Protein AF-A0A658NL42-F1 (afdb_monomer_lite)

Foldseek 3Di:
DDLDAPPPPVQLVVVVVVVVPWAPPDPVIDKDKDKDFPCLPPPDDPPHNSNVSVVVCVVVVQFPDKAWDQAPPDPPDRTTMIITMD

Secondary structure (DSSP, 8-state):
------TT-HHHHHHHHHHTT---SSTT----EEEEETHHHH-S-TTSHHHHHHHHHHHTT---EEEEPPTT-STT----EEEEE-

Sequence (86 aa):
YSLVTRSSDGQMLFLANMLSKMKRGTKLGSRIAEVHNGSSLFTGDAGQGESNIRRWIIENDWLEAIVALPLNMFYNTGIATYIWVL

Radius of gyration: 13.6 Å; chains: 1; bounding box: 36×22×35 Å

pLDDT: mean 93.07, std 4.35, range [72.38, 98.38]

Structure (mmCIF, N/CA/C/O backbone):
data_AF-A0A658NL42-F1
#
_entry.id   AF-A0A658NL42-F1
#
loop_
_atom_site.group_PDB
_atom_site.id
_atom_site.type_symbol
_atom_site.label_atom_id
_atom_site.label_alt_id
_atom_site.label_comp_id
_atom_site.label_asym_id
_atom_site.label_entity_id
_atom_site.label_seq_id
_atom_site.pdbx_PDB_ins_code
_atom_site.Cartn_x
_atom_site.Cartn_y
_atom_site.Cartn_z
_atom_site.occupancy
_atom_site.B_iso_or_equiv
_atom_site.auth_seq_id
_atom_site.auth_comp_id
_atom_site.auth_asym_id
_atom_site.auth_atom_id
_atom_site.pdbx_PDB_model_num
ATOM 1 N N . TYR A 1 1 ? 4.570 -6.323 17.208 1.00 72.38 1 TYR A N 1
ATOM 2 C CA . TYR A 1 1 ? 5.752 -6.221 16.321 1.00 72.38 1 TYR A CA 1
ATOM 3 C C . TYR A 1 1 ? 6.015 -4.742 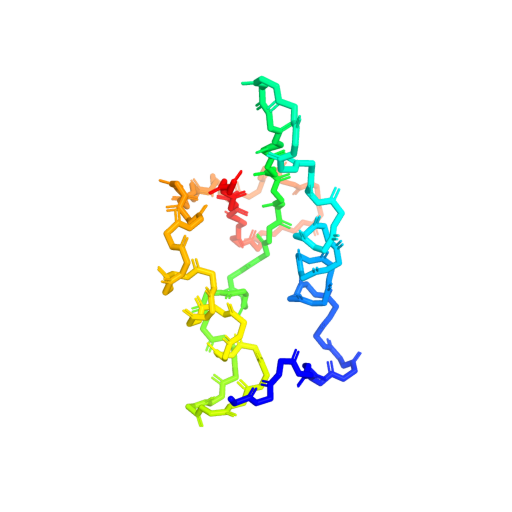16.011 1.00 72.38 1 TYR A C 1
ATOM 5 O O . TYR A 1 1 ? 5.134 -3.936 16.290 1.00 72.38 1 TYR A O 1
ATOM 13 N N . SER A 1 2 ? 7.208 -4.356 15.533 1.00 82.88 2 SER A N 1
ATOM 14 C CA . SER A 1 2 ? 7.540 -2.937 15.273 1.00 82.88 2 SER A CA 1
ATOM 15 C C . SER A 1 2 ? 6.901 -2.445 13.973 1.00 82.88 2 SER A C 1
ATOM 17 O O . SER A 1 2 ? 7.051 -3.098 12.945 1.00 82.88 2 SER A O 1
ATOM 19 N N . LEU A 1 3 ? 6.230 -1.292 14.009 1.00 84.06 3 LEU A N 1
ATOM 20 C CA . LEU A 1 3 ? 5.671 -0.616 12.827 1.00 84.06 3 LEU A CA 1
ATOM 21 C C . LEU A 1 3 ? 6.619 0.452 12.251 1.00 84.06 3 LEU A C 1
ATOM 23 O O . LEU A 1 3 ? 6.225 1.231 11.392 1.00 84.06 3 LEU A O 1
ATOM 27 N N . VAL A 1 4 ? 7.857 0.532 12.743 1.00 88.00 4 VAL A N 1
ATOM 28 C CA . VAL A 1 4 ? 8.831 1.534 12.295 1.00 88.00 4 VAL A CA 1
ATOM 29 C C . VAL A 1 4 ? 9.524 1.039 11.030 1.00 88.00 4 VAL A C 1
ATOM 31 O O . VAL A 1 4 ? 10.235 0.034 11.072 1.00 88.00 4 VAL A O 1
ATOM 34 N N . THR A 1 5 ? 9.318 1.739 9.916 1.00 86.62 5 THR A N 1
ATOM 35 C CA . THR A 1 5 ? 9.991 1.472 8.639 1.00 86.62 5 THR A CA 1
ATOM 36 C C . THR A 1 5 ? 11.420 2.002 8.650 1.00 86.62 5 THR A C 1
ATOM 38 O O . THR A 1 5 ? 11.810 2.804 9.505 1.00 86.62 5 THR A O 1
ATOM 41 N N . ARG A 1 6 ? 12.223 1.581 7.670 1.00 86.56 6 ARG A N 1
ATOM 42 C CA . ARG A 1 6 ? 13.491 2.262 7.391 1.00 86.56 6 ARG A CA 1
ATOM 43 C C . ARG A 1 6 ? 13.211 3.711 6.999 1.00 86.56 6 ARG A C 1
ATOM 45 O O . ARG A 1 6 ? 12.239 3.991 6.304 1.00 86.56 6 ARG A O 1
ATOM 52 N N . SER A 1 7 ? 14.110 4.622 7.365 1.00 84.25 7 SER A N 1
ATOM 53 C CA . SER A 1 7 ? 14.010 6.041 6.986 1.00 84.25 7 SER A CA 1
ATOM 54 C C . SER A 1 7 ? 13.971 6.267 5.469 1.00 84.25 7 SER A C 1
ATOM 56 O O . SER A 1 7 ? 13.504 7.308 5.017 1.00 84.25 7 SER A O 1
ATOM 58 N N . SER A 1 8 ? 14.436 5.292 4.683 1.00 85.00 8 SER A N 1
ATOM 59 C CA . SER A 1 8 ? 14.386 5.291 3.222 1.00 85.00 8 SER A CA 1
ATOM 60 C C . SER A 1 8 ? 13.054 4.813 2.627 1.00 85.00 8 SER A C 1
ATOM 62 O O . SER A 1 8 ? 12.864 4.966 1.424 1.00 85.00 8 SER A O 1
ATOM 64 N N . ASP A 1 9 ? 12.141 4.228 3.413 1.00 84.81 9 ASP A N 1
ATOM 65 C CA . ASP A 1 9 ? 10.812 3.817 2.939 1.00 84.81 9 ASP A CA 1
ATOM 66 C C . ASP A 1 9 ? 9.754 4.851 3.341 1.00 84.81 9 ASP A C 1
ATOM 68 O O . ASP A 1 9 ? 9.069 4.740 4.364 1.00 84.81 9 ASP A O 1
ATOM 72 N N . GLY A 1 10 ? 9.644 5.886 2.507 1.00 87.94 10 GLY A N 1
ATOM 73 C CA . GLY A 1 10 ? 8.621 6.914 2.658 1.00 87.94 10 GLY A CA 1
ATOM 74 C C . GLY A 1 10 ? 7.209 6.417 2.336 1.00 87.94 10 GLY A C 1
ATOM 75 O O . GLY A 1 10 ? 6.256 6.925 2.914 1.00 87.94 10 GLY A O 1
ATOM 76 N N . GLN A 1 11 ? 7.049 5.419 1.459 1.00 91.19 11 GLN A N 1
ATOM 77 C CA . GLN A 1 11 ? 5.728 4.968 1.002 1.00 91.19 11 GLN A CA 1
ATOM 78 C C . GLN A 1 11 ? 4.925 4.328 2.132 1.00 91.19 11 GLN A C 1
ATOM 80 O O . GLN A 1 11 ? 3.786 4.712 2.379 1.00 91.19 11 GLN A O 1
ATOM 85 N N . MET A 1 12 ? 5.522 3.379 2.853 1.00 91.56 12 MET A N 1
ATOM 86 C CA . MET A 1 12 ? 4.842 2.732 3.978 1.00 91.56 12 MET A CA 1
ATOM 87 C C . MET A 1 12 ? 4.656 3.690 5.160 1.00 91.56 12 MET A C 1
ATOM 89 O O . MET A 1 12 ? 3.656 3.604 5.875 1.00 91.56 12 MET A O 1
ATOM 93 N N . LEU A 1 13 ? 5.571 4.650 5.333 1.00 91.69 13 LEU A N 1
ATOM 94 C CA . LEU A 1 13 ? 5.442 5.698 6.343 1.00 91.69 13 LEU A CA 1
ATOM 95 C C . LEU A 1 13 ? 4.240 6.619 6.072 1.00 91.69 13 LEU A C 1
ATOM 97 O O . LEU A 1 13 ? 3.481 6.915 6.998 1.00 91.69 13 LEU A O 1
ATOM 101 N N . PHE A 1 14 ? 4.052 7.074 4.828 1.00 93.69 14 PHE A N 1
ATOM 102 C CA . PHE A 1 14 ? 2.920 7.934 4.472 1.00 93.69 14 PHE A CA 1
ATOM 103 C C . PHE A 1 14 ? 1.581 7.211 4.633 1.00 93.69 14 PHE A C 1
ATOM 105 O O . PHE A 1 14 ? 0.682 7.784 5.258 1.00 93.69 14 PHE A O 1
ATOM 112 N N . LEU A 1 15 ? 1.498 5.941 4.228 1.00 94.75 15 LEU A N 1
ATOM 113 C CA . LEU A 1 15 ? 0.313 5.109 4.432 1.00 94.75 15 LEU A CA 1
ATOM 114 C C . LEU A 1 15 ? -0.042 4.955 5.918 1.00 94.75 15 LEU A C 1
ATOM 116 O O . LEU A 1 15 ? -1.177 5.210 6.328 1.00 94.75 15 LEU A O 1
ATOM 120 N N . ALA A 1 16 ? 0.939 4.623 6.765 1.00 92.44 16 ALA A N 1
ATOM 121 C CA . ALA A 1 16 ? 0.735 4.531 8.213 1.00 92.44 16 ALA A CA 1
ATOM 122 C C . ALA A 1 16 ? 0.286 5.873 8.825 1.00 92.44 16 ALA A C 1
ATOM 124 O O . ALA A 1 16 ? -0.593 5.917 9.692 1.00 92.44 16 ALA A O 1
ATOM 125 N N . ASN A 1 17 ? 0.840 6.987 8.343 1.00 93.69 17 ASN A N 1
ATOM 126 C CA . ASN A 1 17 ? 0.424 8.326 8.745 1.00 93.69 17 ASN A CA 1
ATOM 127 C C . ASN A 1 17 ? -1.026 8.642 8.326 1.00 93.69 17 ASN A C 1
ATOM 129 O O . ASN A 1 17 ? -1.754 9.233 9.128 1.00 93.69 17 ASN A O 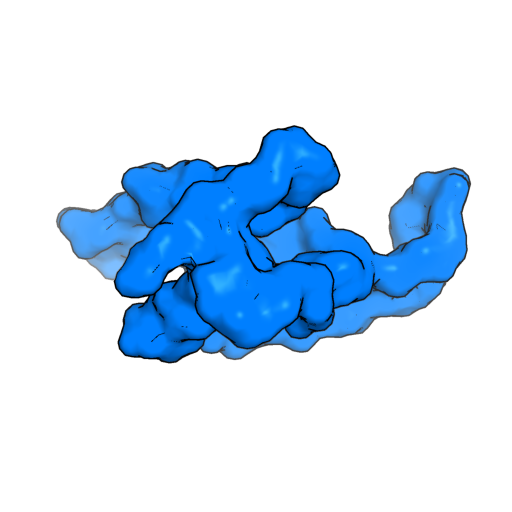1
ATOM 133 N N . MET A 1 18 ? -1.479 8.240 7.134 1.00 95.50 18 MET A N 1
ATOM 134 C CA . MET A 1 18 ? -2.886 8.388 6.730 1.00 95.50 18 MET A CA 1
ATOM 135 C C . MET A 1 18 ? -3.813 7.536 7.608 1.00 95.50 18 MET A C 1
ATOM 137 O O . MET A 1 18 ? -4.804 8.055 8.128 1.00 95.50 18 MET A O 1
ATOM 141 N N . LEU A 1 19 ? -3.447 6.276 7.869 1.00 94.19 19 LEU A N 1
ATOM 142 C CA . LEU A 1 19 ? -4.185 5.366 8.755 1.00 94.19 19 LEU A CA 1
ATOM 143 C C . LEU A 1 19 ? -4.357 5.936 10.171 1.00 94.19 19 LEU A C 1
ATOM 145 O O . LEU A 1 19 ? -5.451 5.882 10.736 1.00 94.19 19 LEU A O 1
ATOM 149 N N . SER A 1 20 ? -3.309 6.557 10.727 1.00 92.94 20 SER A N 1
ATOM 150 C CA . SER A 1 20 ? -3.362 7.194 12.056 1.00 92.94 20 SER A CA 1
ATOM 151 C C . SER A 1 20 ? -4.374 8.344 12.163 1.00 92.94 20 SER A C 1
ATOM 153 O O . SER A 1 20 ? -4.777 8.713 13.265 1.00 92.94 20 SER A O 1
ATOM 155 N N . LYS A 1 21 ? -4.801 8.905 11.024 1.00 94.62 21 LYS A N 1
ATOM 156 C CA . LYS A 1 21 ? -5.724 10.045 10.931 1.00 94.62 21 LYS A CA 1
ATOM 157 C C . LYS A 1 21 ? -7.135 9.641 10.506 1.00 94.62 21 LYS A C 1
ATOM 159 O O . LYS A 1 21 ? -7.994 10.515 10.365 1.00 94.62 21 LYS A O 1
ATOM 164 N N . MET A 1 22 ? -7.400 8.347 10.311 1.00 94.69 22 MET A N 1
ATOM 165 C CA . MET A 1 22 ? -8.739 7.877 9.968 1.00 94.69 22 MET A CA 1
ATOM 166 C C . MET A 1 22 ? -9.743 8.227 11.067 1.00 94.69 22 MET A C 1
ATOM 168 O O . MET A 1 22 ? -9.550 7.948 12.252 1.00 94.69 22 MET A O 1
ATOM 172 N N . LYS A 1 23 ? -10.874 8.793 10.655 1.00 94.62 23 LYS A N 1
ATOM 173 C CA . LYS A 1 23 ? -12.019 9.033 11.529 1.00 94.62 23 LYS A CA 1
ATOM 174 C C . LYS A 1 23 ? -12.743 7.709 11.746 1.00 94.62 23 LYS A C 1
ATOM 176 O O . LYS A 1 23 ? -13.230 7.116 10.792 1.00 94.62 23 LYS A O 1
ATOM 181 N N . ARG A 1 24 ? -12.837 7.265 13.001 1.00 86.62 24 ARG A N 1
ATOM 182 C CA . ARG A 1 24 ? -13.567 6.039 13.388 1.00 86.62 24 ARG A CA 1
ATOM 183 C C . ARG A 1 24 ? -14.905 6.314 14.081 1.00 86.62 24 ARG A C 1
ATOM 185 O O . ARG A 1 24 ? -15.766 5.451 14.108 1.00 86.62 24 ARG A O 1
ATOM 192 N N . GLY A 1 25 ? -15.084 7.519 14.627 1.00 89.00 25 GLY A N 1
ATOM 193 C CA . GLY A 1 25 ? -16.279 7.909 15.389 1.00 89.00 25 GLY A CA 1
ATOM 194 C C . GLY A 1 25 ? -17.382 8.586 14.570 1.00 89.00 25 GLY A C 1
ATOM 195 O O . GLY A 1 25 ? -18.326 9.115 15.146 1.00 89.00 25 GLY A O 1
ATOM 196 N N . THR A 1 26 ? -17.257 8.640 13.243 1.00 92.56 26 THR A N 1
ATOM 197 C CA . THR A 1 26 ? -18.260 9.255 12.362 1.00 92.56 26 THR A CA 1
ATOM 198 C C . THR A 1 26 ? -19.046 8.177 11.627 1.00 92.56 26 THR A C 1
ATOM 200 O O . THR A 1 26 ? -18.502 7.128 11.299 1.00 92.56 26 THR A O 1
ATOM 203 N N . LYS A 1 27 ? -20.313 8.460 11.293 1.00 91.69 27 LYS A N 1
ATOM 204 C CA . LYS A 1 27 ? -21.182 7.530 10.547 1.00 91.69 27 LYS A CA 1
ATOM 205 C C . LYS A 1 27 ? -20.553 7.017 9.240 1.00 91.69 27 LYS A C 1
ATOM 207 O O . LYS A 1 27 ? -20.818 5.891 8.850 1.00 91.69 27 LYS A O 1
ATOM 212 N N . LEU A 1 28 ? -19.759 7.851 8.566 1.00 90.19 28 LEU A N 1
ATOM 213 C CA . LEU A 1 28 ? -19.116 7.521 7.288 1.00 90.19 28 LEU A CA 1
ATOM 214 C C . LEU A 1 28 ? -17.671 7.014 7.430 1.00 90.19 28 LEU A C 1
ATOM 216 O O . LEU A 1 28 ? -17.122 6.485 6.472 1.00 90.19 28 LEU A O 1
ATOM 220 N N . GLY A 1 29 ? -17.039 7.183 8.592 1.00 92.62 29 GLY A N 1
ATOM 221 C CA . GLY A 1 29 ? -15.647 6.795 8.805 1.00 92.62 29 GLY A CA 1
ATOM 222 C C . GLY A 1 29 ? -14.637 7.537 7.915 1.00 92.62 29 GLY A C 1
ATOM 223 O O . GLY A 1 29 ? -14.744 8.745 7.676 1.00 92.62 29 GLY A O 1
ATOM 224 N N . SER A 1 30 ? -13.609 6.821 7.458 1.00 95.25 30 SER A N 1
ATOM 225 C CA . SER A 1 30 ? -12.625 7.279 6.470 1.00 95.25 30 SER A CA 1
ATOM 226 C C . SER A 1 30 ? -12.320 6.169 5.472 1.00 95.25 30 SER A C 1
ATOM 228 O O . SER A 1 30 ? -12.520 4.992 5.777 1.00 95.25 30 SER A O 1
ATOM 230 N N . ARG A 1 31 ? -11.854 6.581 4.294 1.00 94.88 31 ARG A N 1
ATOM 231 C CA . ARG A 1 31 ? -11.305 5.730 3.241 1.00 94.88 31 ARG A CA 1
ATOM 232 C C . ARG A 1 31 ? -10.052 6.380 2.688 1.00 94.88 31 ARG A C 1
ATOM 234 O O . ARG A 1 31 ? -9.991 7.611 2.608 1.00 94.88 31 ARG A O 1
ATOM 241 N N . ILE A 1 32 ? -9.067 5.572 2.350 1.00 97.19 32 ILE A N 1
ATOM 242 C CA . ILE A 1 32 ? -7.777 5.994 1.825 1.00 97.19 32 ILE A CA 1
ATOM 243 C C . ILE A 1 32 ? -7.618 5.375 0.442 1.00 97.19 32 ILE A C 1
ATOM 245 O O . ILE A 1 32 ? -7.852 4.189 0.248 1.00 97.19 32 ILE A O 1
ATOM 249 N N . ALA A 1 33 ? -7.200 6.194 -0.517 1.00 97.62 33 ALA A N 1
ATOM 250 C CA . ALA A 1 33 ? -6.680 5.731 -1.791 1.00 97.62 33 ALA A CA 1
ATOM 251 C C . ALA A 1 33 ? -5.276 6.319 -1.947 1.00 97.62 33 ALA A C 1
ATOM 253 O O . ALA A 1 33 ? -5.132 7.541 -2.030 1.00 97.62 33 ALA A O 1
ATOM 254 N N . GLU A 1 34 ? -4.253 5.468 -1.952 1.00 97.25 34 GLU A N 1
ATOM 255 C CA . GLU A 1 34 ? -2.855 5.891 -2.079 1.00 97.25 34 GLU A CA 1
ATOM 256 C C . GLU A 1 34 ? -2.175 5.166 -3.240 1.00 97.25 34 GLU A C 1
ATOM 258 O O . GLU A 1 34 ? -2.350 3.962 -3.442 1.00 97.25 34 GLU A O 1
ATOM 263 N N . VAL A 1 35 ? -1.416 5.921 -4.036 1.00 96.44 35 VAL A N 1
ATOM 264 C CA . VAL A 1 35 ? -0.674 5.385 -5.177 1.00 96.44 35 VAL A CA 1
ATOM 265 C C . VAL A 1 35 ? 0.732 5.009 -4.733 1.00 96.44 35 VAL A C 1
ATOM 267 O O . VAL A 1 35 ? 1.501 5.854 -4.278 1.00 96.44 35 VAL A O 1
ATOM 270 N N . HIS A 1 36 ? 1.097 3.755 -4.959 1.00 96.00 36 HIS A N 1
ATOM 271 C CA . HIS A 1 36 ? 2.418 3.213 -4.681 1.00 96.00 36 HIS A CA 1
ATOM 272 C C . HIS A 1 36 ? 3.081 2.687 -5.954 1.00 96.00 36 HIS A C 1
ATOM 274 O O . HIS A 1 36 ? 2.416 2.357 -6.935 1.00 96.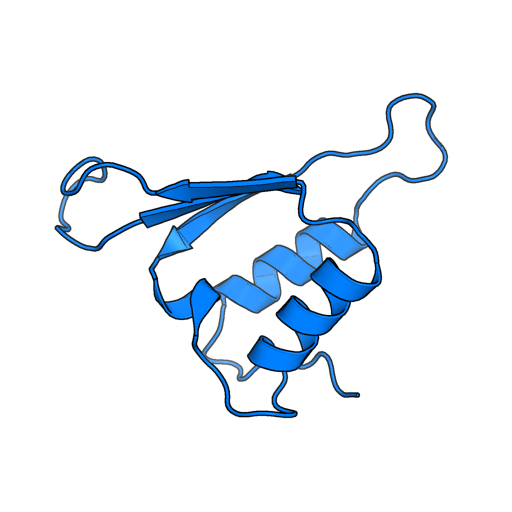00 36 HIS A O 1
ATOM 280 N N . ASN A 1 37 ? 4.407 2.544 -5.930 1.00 94.06 37 ASN A N 1
ATOM 281 C CA . ASN A 1 37 ? 5.075 1.636 -6.864 1.00 94.06 37 ASN A CA 1
ATOM 282 C C . ASN A 1 37 ? 5.052 0.196 -6.298 1.00 94.06 37 ASN A C 1
ATOM 284 O O . ASN A 1 37 ? 4.512 -0.062 -5.217 1.00 94.06 37 ASN A O 1
ATOM 288 N N . GLY A 1 38 ? 5.663 -0.748 -7.019 1.00 94.00 38 GLY A N 1
ATOM 289 C CA . GLY A 1 38 ? 5.696 -2.155 -6.607 1.00 94.00 38 GLY A CA 1
ATOM 290 C C . GLY A 1 38 ? 6.366 -2.437 -5.255 1.00 94.00 38 GLY A C 1
ATOM 291 O O . GLY A 1 38 ? 6.018 -3.434 -4.627 1.00 94.00 38 GLY A O 1
ATOM 292 N N . SER A 1 39 ? 7.272 -1.580 -4.764 1.00 93.62 39 SER A N 1
ATOM 293 C CA . SER A 1 39 ? 8.018 -1.829 -3.522 1.00 93.62 39 SER A CA 1
ATOM 294 C C . SER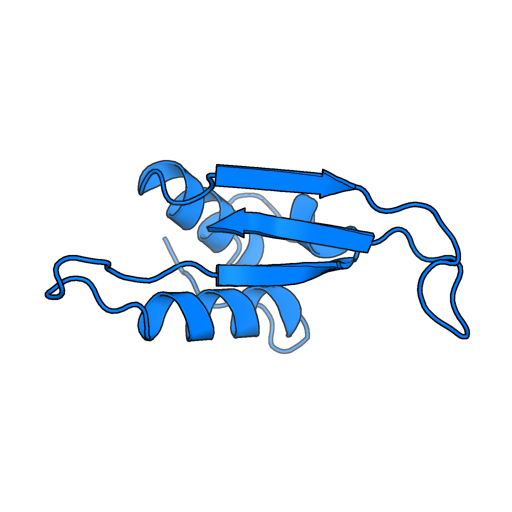 A 1 39 ? 7.093 -1.958 -2.312 1.00 93.62 39 SER A C 1
ATOM 296 O O . SER A 1 39 ? 7.380 -2.762 -1.425 1.00 93.62 39 SER A O 1
ATOM 298 N N . SER A 1 40 ? 5.960 -1.249 -2.314 1.00 94.19 40 SER A N 1
ATOM 299 C CA . SER A 1 40 ? 4.910 -1.360 -1.294 1.00 94.19 40 SER A CA 1
ATOM 300 C C . SER A 1 40 ? 4.432 -2.793 -1.057 1.00 94.19 40 SER A C 1
ATOM 302 O O . SER A 1 40 ? 4.122 -3.135 0.079 1.00 94.19 40 SER A O 1
ATOM 304 N N . LEU A 1 41 ? 4.418 -3.643 -2.090 1.00 95.44 41 LEU A N 1
ATOM 305 C CA . LEU A 1 41 ? 3.858 -4.995 -2.036 1.00 95.44 41 LEU A CA 1
ATOM 306 C C . LEU A 1 41 ? 4.817 -6.025 -1.420 1.00 95.44 41 LEU A C 1
ATOM 308 O O . LEU A 1 41 ? 4.359 -7.017 -0.861 1.00 95.44 41 LEU A O 1
ATOM 312 N N . PHE A 1 42 ? 6.134 -5.812 -1.520 1.00 93.44 42 PHE A N 1
ATOM 313 C CA . PHE A 1 42 ? 7.123 -6.854 -1.200 1.00 93.44 42 PHE A CA 1
ATOM 314 C C . PHE A 1 42 ? 8.335 -6.392 -0.380 1.00 93.44 42 PHE A C 1
ATOM 316 O O . PHE A 1 42 ? 9.097 -7.230 0.091 1.00 93.44 42 PHE A O 1
ATOM 323 N N . THR A 1 43 ? 8.557 -5.089 -0.199 1.00 92.94 43 THR A N 1
ATOM 324 C CA . THR A 1 43 ? 9.770 -4.588 0.475 1.00 92.94 43 THR A CA 1
ATOM 325 C C . THR A 1 43 ? 9.741 -4.859 1.969 1.00 92.94 43 THR A C 1
ATOM 327 O O . THR A 1 43 ? 8.728 -4.604 2.611 1.00 92.94 43 THR A O 1
ATOM 330 N N . GLY A 1 44 ? 10.870 -5.288 2.530 1.00 90.56 44 GLY A N 1
ATOM 331 C CA . GLY A 1 44 ? 11.049 -5.554 3.957 1.00 90.56 44 GLY A CA 1
ATOM 332 C C . GLY A 1 44 ? 10.880 -7.034 4.281 1.00 90.56 44 GLY A C 1
ATOM 333 O O . GLY A 1 44 ? 9.857 -7.638 3.954 1.00 90.56 44 GLY A O 1
ATOM 334 N N . ASP A 1 45 ? 11.890 -7.603 4.939 1.00 91.38 45 ASP A N 1
ATOM 335 C CA . ASP A 1 45 ? 11.889 -9.013 5.329 1.00 91.38 45 ASP A CA 1
ATOM 336 C C . ASP A 1 45 ? 10.831 -9.298 6.405 1.00 91.38 45 ASP A C 1
ATOM 338 O O . ASP A 1 45 ? 10.267 -8.393 7.033 1.00 91.38 45 ASP A O 1
ATOM 342 N N . ALA A 1 46 ? 10.566 -10.581 6.651 1.00 90.38 46 ALA A N 1
ATOM 343 C CA . ALA A 1 46 ? 9.667 -11.005 7.716 1.00 90.38 46 ALA A CA 1
ATOM 344 C C . ALA A 1 46 ? 10.065 -10.369 9.062 1.00 90.38 46 ALA A C 1
ATOM 346 O O . ALA A 1 46 ? 11.200 -10.488 9.519 1.00 90.38 46 ALA A O 1
ATOM 347 N N . GLY A 1 47 ? 9.113 -9.680 9.696 1.00 88.56 47 GLY A N 1
ATOM 348 C CA . GLY A 1 47 ? 9.326 -8.998 10.973 1.00 88.56 47 GLY A CA 1
ATOM 349 C C . GLY A 1 47 ? 9.911 -7.583 10.879 1.00 88.56 47 GLY A C 1
ATOM 350 O O . GLY A 1 47 ? 9.976 -6.918 11.915 1.00 88.56 47 GLY A O 1
ATOM 351 N N . GLN A 1 48 ? 10.272 -7.086 9.689 1.00 91.62 48 GLN A N 1
ATOM 352 C CA . GLN A 1 48 ? 10.651 -5.679 9.484 1.00 91.62 48 GLN A CA 1
ATOM 353 C C . GLN A 1 48 ? 9.427 -4.758 9.388 1.00 91.62 48 GLN A C 1
ATOM 355 O O . GLN A 1 48 ? 8.307 -5.218 9.169 1.00 91.62 48 GLN A O 1
ATOM 360 N N . GLY A 1 49 ? 9.643 -3.449 9.554 1.00 92.06 49 GLY A N 1
ATOM 361 C CA . GLY A 1 49 ? 8.584 -2.440 9.649 1.00 92.06 49 GLY A CA 1
ATOM 362 C C . GLY A 1 49 ? 7.609 -2.443 8.478 1.00 92.06 49 GLY A C 1
ATOM 363 O O . GLY A 1 49 ? 6.404 -2.485 8.691 1.00 92.06 49 GLY A O 1
ATOM 364 N N . GLU A 1 50 ? 8.115 -2.470 7.249 1.00 93.75 50 GLU A N 1
ATOM 365 C CA . GLU A 1 50 ? 7.322 -2.487 6.018 1.00 93.75 50 GLU A CA 1
ATOM 366 C C . GLU A 1 50 ? 6.408 -3.725 5.950 1.00 93.75 50 GLU A C 1
ATOM 368 O O . GLU A 1 50 ? 5.210 -3.624 5.687 1.00 93.75 50 GLU A O 1
ATOM 373 N N . SER A 1 51 ? 6.962 -4.902 6.257 1.00 94.62 51 SER A N 1
ATOM 374 C CA . SER A 1 51 ? 6.223 -6.171 6.305 1.00 94.62 51 SER A CA 1
ATOM 375 C C . SER A 1 51 ? 5.186 -6.185 7.427 1.00 94.62 51 SER A C 1
ATOM 377 O O . SER A 1 51 ? 4.043 -6.601 7.237 1.00 94.62 51 SER A O 1
ATOM 379 N N . ASN A 1 52 ? 5.555 -5.643 8.583 1.00 95.12 52 ASN A N 1
ATOM 380 C CA . ASN A 1 52 ? 4.685 -5.510 9.738 1.00 95.12 52 ASN A CA 1
ATOM 381 C C . ASN A 1 52 ? 3.540 -4.518 9.511 1.00 95.12 52 ASN A C 1
ATOM 383 O O . ASN A 1 52 ? 2.443 -4.774 9.990 1.00 95.12 52 ASN A O 1
ATOM 387 N N . ILE A 1 53 ? 3.752 -3.421 8.781 1.00 95.00 53 ILE A N 1
ATOM 388 C CA . ILE A 1 53 ? 2.676 -2.492 8.407 1.00 95.00 53 ILE A CA 1
ATOM 389 C C . ILE A 1 53 ? 1.666 -3.198 7.506 1.00 95.00 53 ILE A C 1
ATOM 391 O O . ILE A 1 53 ? 0.471 -3.129 7.779 1.00 95.00 53 ILE A O 1
ATOM 395 N N . ARG A 1 54 ? 2.120 -3.937 6.484 1.00 95.56 54 ARG A N 1
ATOM 396 C CA . ARG A 1 54 ? 1.210 -4.725 5.636 1.00 95.56 54 ARG A CA 1
ATOM 397 C C . ARG A 1 54 ? 0.427 -5.751 6.443 1.00 95.56 54 ARG A C 1
ATOM 399 O O . ARG A 1 54 ? -0.791 -5.835 6.318 1.00 95.56 54 ARG A O 1
ATOM 406 N N . ARG A 1 55 ? 1.124 -6.497 7.304 1.00 95.44 55 ARG A N 1
ATOM 407 C CA . ARG A 1 55 ? 0.507 -7.445 8.233 1.00 95.44 55 ARG A CA 1
ATOM 408 C C . ARG A 1 55 ? -0.541 -6.756 9.107 1.00 95.44 55 ARG A C 1
ATOM 410 O O . ARG A 1 55 ? -1.645 -7.265 9.217 1.00 95.44 55 ARG A O 1
ATOM 417 N N . TRP A 1 56 ? -0.216 -5.600 9.676 1.00 94.94 56 TRP A N 1
ATOM 418 C CA . TRP A 1 56 ? -1.110 -4.827 10.535 1.00 94.94 56 TRP A CA 1
ATOM 419 C C . TRP A 1 56 ? -2.368 -4.369 9.806 1.00 94.94 56 TRP A C 1
ATOM 421 O O . TRP A 1 56 ? -3.461 -4.528 10.339 1.00 94.94 56 TRP A O 1
ATOM 431 N N . ILE A 1 57 ? -2.232 -3.861 8.581 1.00 96.00 57 ILE A N 1
ATOM 432 C CA . ILE A 1 57 ? -3.366 -3.461 7.738 1.00 96.00 57 ILE A CA 1
ATOM 433 C C . ILE A 1 57 ? -4.306 -4.649 7.490 1.00 96.00 57 ILE A C 1
ATOM 435 O O . ILE A 1 57 ? -5.515 -4.518 7.667 1.00 96.00 57 ILE A O 1
ATOM 439 N N . ILE A 1 58 ? -3.752 -5.807 7.116 1.00 95.88 58 ILE A N 1
ATOM 440 C CA . ILE A 1 58 ? -4.530 -7.018 6.809 1.00 95.88 58 ILE A CA 1
ATOM 441 C C . ILE A 1 58 ? -5.171 -7.601 8.075 1.00 95.88 58 ILE A C 1
ATOM 443 O O . ILE A 1 58 ? -6.343 -7.954 8.058 1.00 95.88 58 ILE A O 1
ATOM 447 N N . GLU A 1 59 ? -4.440 -7.670 9.191 1.00 96.62 59 GLU A N 1
ATOM 448 C CA . GLU A 1 59 ? -4.964 -8.173 10.472 1.00 96.62 59 GLU A CA 1
ATOM 449 C C . GLU A 1 59 ? -6.109 -7.310 11.026 1.00 96.62 59 GLU A C 1
ATOM 451 O O . GLU A 1 59 ? -6.932 -7.814 11.786 1.00 96.62 59 GLU A O 1
ATOM 456 N N . ASN A 1 60 ? -6.174 -6.026 10.656 1.00 93.88 60 ASN A N 1
ATOM 457 C CA . ASN A 1 60 ? -7.277 -5.135 11.023 1.00 93.88 60 ASN A CA 1
ATOM 458 C C . ASN A 1 60 ? -8.407 -5.086 9.978 1.00 93.88 60 ASN A C 1
ATOM 460 O O . ASN A 1 60 ? -9.346 -4.314 10.169 1.00 93.88 60 ASN A O 1
ATOM 464 N N . ASP A 1 61 ? -8.326 -5.885 8.908 1.00 95.38 61 ASP A N 1
ATOM 465 C CA . ASP A 1 61 ? -9.314 -5.931 7.821 1.00 95.38 61 ASP A CA 1
ATOM 466 C C . ASP A 1 61 ? -9.571 -4.554 7.176 1.00 95.38 61 ASP A C 1
ATOM 468 O O . ASP A 1 61 ? -10.700 -4.177 6.873 1.00 95.38 61 ASP A O 1
ATOM 472 N N . TRP A 1 62 ? -8.512 -3.750 7.017 1.00 95.50 62 TRP A N 1
ATOM 473 C CA . TRP A 1 62 ? -8.617 -2.435 6.368 1.00 95.50 62 TRP A CA 1
ATOM 474 C C . TRP A 1 62 ? -8.312 -2.470 4.877 1.00 95.50 62 TRP A C 1
ATOM 476 O O . TRP A 1 62 ? -8.648 -1.524 4.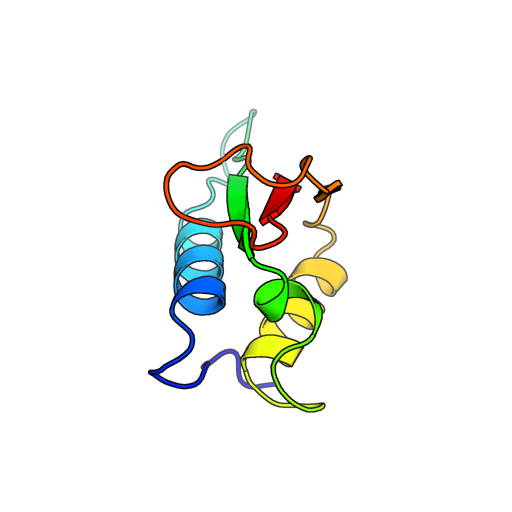190 1.00 95.50 62 TRP A O 1
ATOM 486 N N . LEU A 1 63 ? -7.664 -3.509 4.349 1.00 97.31 63 LEU A N 1
ATOM 487 C CA . LEU A 1 63 ? -7.347 -3.563 2.922 1.00 97.31 63 LEU A CA 1
ATOM 488 C C . LEU A 1 63 ? -8.586 -3.955 2.107 1.00 97.31 63 LEU A C 1
ATOM 490 O O . LEU A 1 63 ? -8.980 -5.117 2.118 1.00 97.31 63 LEU A O 1
ATOM 494 N N . GLU A 1 64 ? -9.146 -3.018 1.346 1.00 97.19 64 GLU A N 1
ATOM 495 C CA . GLU A 1 64 ? -10.305 -3.284 0.487 1.00 97.19 64 GLU A CA 1
ATOM 496 C C . GLU A 1 64 ? -9.889 -3.787 -0.901 1.00 97.19 64 GLU A C 1
ATOM 498 O O . GLU A 1 64 ? -10.471 -4.737 -1.427 1.00 97.19 64 GLU A O 1
ATOM 503 N N . ALA A 1 65 ? -8.885 -3.153 -1.517 1.00 98.06 65 ALA A N 1
ATOM 504 C CA . ALA A 1 65 ? -8.420 -3.525 -2.851 1.00 98.06 65 ALA A CA 1
ATOM 505 C C . ALA A 1 65 ? -6.985 -3.068 -3.139 1.00 98.06 65 ALA A C 1
ATOM 507 O O . ALA A 1 65 ? -6.505 -2.062 -2.615 1.00 98.06 65 ALA A O 1
ATOM 508 N N . ILE A 1 66 ? -6.333 -3.783 -4.060 1.00 98.00 66 ILE A N 1
ATOM 509 C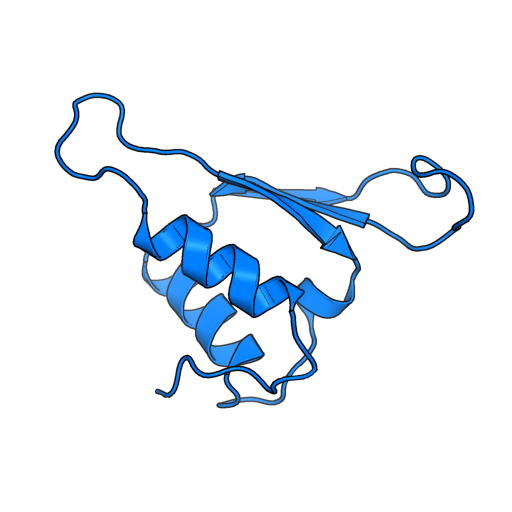 CA . ILE A 1 66 ? -5.095 -3.356 -4.718 1.00 98.00 66 ILE A CA 1
ATOM 510 C C . ILE A 1 66 ? -5.353 -3.350 -6.223 1.00 98.00 66 ILE A C 1
ATOM 512 O O . ILE A 1 66 ? -5.628 -4.395 -6.815 1.00 98.00 66 ILE A O 1
ATOM 516 N N . VAL A 1 67 ? -5.262 -2.178 -6.849 1.00 98.38 67 VAL A N 1
ATOM 517 C CA . VAL A 1 67 ? -5.515 -2.001 -8.287 1.00 98.38 67 VAL A CA 1
ATOM 518 C C . VAL A 1 67 ? -4.198 -1.758 -9.007 1.00 98.38 67 VAL A C 1
ATOM 520 O O . VAL A 1 67 ? -3.563 -0.730 -8.789 1.00 98.38 67 VAL A O 1
ATOM 523 N N . ALA A 1 68 ? -3.793 -2.679 -9.879 1.00 97.94 68 ALA A N 1
ATOM 524 C CA . ALA A 1 68 ? -2.645 -2.478 -10.759 1.00 97.94 68 ALA A CA 1
ATOM 525 C C . ALA A 1 68 ? -3.018 -1.530 -11.907 1.00 97.94 68 ALA A C 1
ATOM 527 O O . ALA A 1 68 ? -3.987 -1.773 -12.630 1.00 97.94 68 ALA A O 1
ATOM 528 N N . LEU A 1 69 ? -2.246 -0.459 -12.083 1.00 97.38 69 LEU A N 1
ATOM 529 C CA . LEU A 1 69 ? -2.449 0.497 -13.166 1.00 97.38 69 LEU A CA 1
ATOM 530 C C . LEU A 1 69 ? -1.632 0.106 -14.411 1.00 97.38 69 LEU A C 1
ATOM 532 O O . LEU A 1 69 ? -0.544 -0.466 -14.283 1.00 97.38 69 LEU A O 1
ATOM 536 N N . PRO A 1 70 ? -2.115 0.440 -15.622 1.00 96.81 70 PRO A N 1
ATOM 537 C CA . PRO A 1 70 ? -1.325 0.359 -16.845 1.00 96.81 70 PRO A CA 1
ATOM 538 C C . PRO A 1 70 ? 0.035 1.060 -16.729 1.00 96.81 70 PRO A C 1
ATOM 540 O O . PRO A 1 70 ? 0.169 2.111 -16.098 1.00 96.81 70 PRO A O 1
ATOM 543 N N . LEU A 1 71 ? 1.044 0.499 -17.398 1.00 95.38 71 LEU A N 1
ATOM 544 C CA . LEU A 1 71 ? 2.358 1.131 -17.515 1.00 95.38 71 LEU A CA 1
ATOM 545 C C . LEU A 1 71 ? 2.256 2.471 -18.258 1.00 95.38 71 LEU A C 1
ATOM 547 O O . LEU A 1 71 ? 1.378 2.660 -19.099 1.00 95.38 71 LEU A O 1
ATOM 551 N N . ASN A 1 72 ? 3.190 3.383 -17.977 1.00 92.88 72 ASN A N 1
ATOM 552 C CA . ASN A 1 72 ? 3.282 4.711 -18.601 1.00 92.88 72 ASN A CA 1
ATOM 553 C C . ASN A 1 72 ? 2.051 5.620 -18.381 1.00 92.88 72 ASN A C 1
ATOM 555 O O . ASN A 1 72 ? 1.864 6.584 -19.119 1.00 92.88 72 ASN A O 1
ATOM 559 N N . MET A 1 73 ? 1.216 5.342 -17.371 1.00 93.81 73 MET A N 1
ATOM 560 C CA . MET A 1 73 ? 0.125 6.239 -16.965 1.00 93.81 73 MET A CA 1
ATOM 561 C C . MET A 1 73 ? 0.641 7.503 -16.251 1.00 93.81 73 MET A C 1
ATOM 563 O O . MET A 1 73 ? 0.024 8.561 -16.347 1.00 93.81 73 MET A O 1
ATOM 567 N N . PHE A 1 74 ? 1.783 7.406 -15.558 1.00 90.94 74 PHE A N 1
ATOM 568 C CA . PHE A 1 74 ? 2.473 8.546 -14.949 1.00 90.94 74 PHE A CA 1
ATOM 569 C C . PHE A 1 74 ? 3.577 9.063 -15.873 1.00 90.94 74 PHE A C 1
ATOM 571 O O . PHE A 1 74 ? 4.330 8.285 -16.459 1.00 90.94 74 PHE A O 1
ATOM 578 N N . TYR A 1 75 ? 3.693 10.387 -15.982 1.00 87.06 75 TYR A N 1
ATOM 579 C CA . TYR A 1 75 ? 4.718 11.020 -16.809 1.00 87.06 75 TYR A CA 1
ATOM 580 C C . TYR A 1 75 ? 6.132 10.618 -16.370 1.00 87.06 75 TYR A C 1
ATOM 582 O O . TYR A 1 75 ? 6.412 10.474 -15.180 1.00 87.06 75 TYR A O 1
ATOM 590 N N . ASN A 1 76 ? 7.044 10.521 -17.339 1.00 88.31 76 ASN A N 1
ATOM 591 C CA . ASN A 1 76 ? 8.486 10.351 -17.125 1.00 88.31 76 ASN A CA 1
ATOM 592 C C . ASN A 1 76 ? 8.914 9.039 -16.441 1.00 88.31 76 ASN A C 1
ATOM 594 O O . ASN A 1 76 ? 10.051 8.942 -15.981 1.00 88.31 76 ASN A O 1
ATOM 598 N N . THR A 1 77 ? 8.052 8.019 -16.374 1.00 91.56 77 THR A N 1
ATOM 599 C CA . THR A 1 77 ? 8.440 6.705 -15.851 1.00 91.56 77 THR A CA 1
ATOM 600 C C . THR A 1 77 ? 7.587 5.563 -16.403 1.00 91.56 77 THR A C 1
ATOM 602 O O . THR A 1 77 ? 6.375 5.686 -16.551 1.00 91.56 77 THR A O 1
ATOM 605 N N . GLY A 1 78 ? 8.232 4.424 -16.665 1.00 91.56 78 GLY A N 1
ATOM 606 C CA . GLY A 1 78 ? 7.573 3.156 -16.999 1.00 91.56 78 GLY A CA 1
ATOM 607 C C . GLY A 1 78 ? 7.364 2.238 -15.793 1.00 91.56 78 GLY A C 1
ATOM 608 O O . GLY A 1 78 ? 7.086 1.055 -15.967 1.00 91.56 78 GLY A O 1
ATOM 609 N N . ILE A 1 79 ? 7.550 2.744 -14.570 1.00 95.25 79 ILE A N 1
ATOM 610 C CA . ILE A 1 79 ? 7.397 1.957 -13.341 1.00 95.25 79 ILE A CA 1
ATOM 611 C C . ILE A 1 79 ? 5.931 1.540 -13.156 1.00 95.25 79 ILE A C 1
ATOM 613 O O . ILE A 1 79 ? 5.018 2.358 -13.271 1.00 95.25 79 ILE A O 1
ATOM 617 N N . ALA A 1 80 ? 5.714 0.267 -12.816 1.00 95.81 80 ALA A N 1
ATOM 618 C CA . ALA A 1 80 ? 4.400 -0.240 -12.433 1.00 95.81 80 ALA A CA 1
ATOM 619 C C . ALA A 1 80 ? 3.907 0.432 -11.142 1.00 95.81 80 ALA A C 1
ATOM 621 O O . ALA A 1 80 ? 4.635 0.498 -10.144 1.00 95.81 80 ALA A O 1
ATOM 622 N N . THR A 1 81 ? 2.660 0.900 -11.165 1.00 96.94 81 THR A N 1
ATOM 623 C CA . THR A 1 81 ? 2.017 1.594 -10.045 1.00 96.94 81 THR A CA 1
ATOM 624 C C . THR A 1 81 ? 0.728 0.897 -9.634 1.00 96.94 81 THR A C 1
ATOM 626 O O . THR A 1 81 ? 0.082 0.220 -10.434 1.00 96.94 81 THR A O 1
ATOM 629 N N . TYR A 1 82 ? 0.384 1.042 -8.359 1.00 97.69 82 TYR A N 1
ATOM 630 C CA . TYR A 1 82 ? -0.729 0.363 -7.716 1.00 97.69 82 TYR A CA 1
ATOM 631 C C . TYR A 1 82 ? -1.499 1.353 -6.856 1.00 97.69 82 TYR A C 1
ATOM 633 O O . TYR A 1 82 ? -0.884 2.164 -6.167 1.00 97.69 82 TYR A O 1
ATOM 641 N N . ILE A 1 83 ? -2.825 1.265 -6.857 1.00 97.88 83 ILE A N 1
ATOM 642 C CA . ILE A 1 83 ? -3.670 1.984 -5.901 1.00 97.88 83 ILE A CA 1
ATOM 643 C C . ILE A 1 83 ? -4.011 1.025 -4.771 1.00 97.88 83 ILE A C 1
ATOM 645 O O . ILE A 1 83 ? -4.623 -0.016 -5.015 1.00 97.88 83 ILE A O 1
ATOM 649 N N . TRP A 1 84 ? -3.624 1.380 -3.552 1.00 98.12 84 TRP A N 1
ATOM 650 C CA . TRP A 1 84 ? -4.123 0.741 -2.342 1.00 98.12 84 TRP A CA 1
ATOM 651 C C . TRP A 1 84 ? -5.407 1.444 -1.913 1.00 98.12 84 TRP A C 1
ATOM 653 O O . TRP A 1 84 ? -5.409 2.666 -1.763 1.00 98.12 84 TRP A O 1
ATOM 663 N N . VAL A 1 85 ? -6.479 0.676 -1.724 1.00 98.19 85 VAL A N 1
ATOM 664 C CA . VAL A 1 85 ? -7.763 1.156 -1.198 1.00 98.19 85 VAL A CA 1
ATOM 665 C C . VAL A 1 85 ? -7.945 0.592 0.208 1.00 98.19 85 VAL A C 1
ATOM 667 O O . VAL A 1 85 ? -7.927 -0.631 0.371 1.00 98.19 85 VAL A O 1
ATOM 670 N N . LEU A 1 86 ? -8.065 1.482 1.201 1.00 96.31 86 LEU A N 1
ATOM 671 C CA . LEU A 1 86 ? -8.258 1.164 2.622 1.00 96.31 86 LEU A CA 1
ATOM 672 C C . LEU A 1 86 ? -9.424 1.939 3.256 1.00 96.31 86 LEU A C 1
ATOM 674 O O . LEU A 1 86 ? -9.840 2.965 2.671 1.00 96.31 86 LEU A O 1
#